Protein AF-A0A9D0I9E7-F1 (afdb_monomer_lite)

Foldseek 3Di:
DDDDDDPPPPPDPPPPPVPVQLVLLVVLLVVLLVVQCVCCVPLVGNGADVLLSVLSSPQRQLVLAPPVCSVVSSPQQWDDNDPPDTDHGPSVLRSVVRSVVAAAADEEEAEACQSVRSVSSNVSHYPYYDYDHPPVVRVVD

pLDDT: mean 91.47, std 16.87, range [36.97, 98.88]

Structure (mmCIF, N/CA/C/O backbone):
data_AF-A0A9D0I9E7-F1
#
_entry.id   AF-A0A9D0I9E7-F1
#
loop_
_atom_site.group_PDB
_atom_site.id
_atom_site.type_symbol
_atom_site.label_atom_id
_atom_site.label_alt_id
_atom_site.label_comp_id
_atom_site.label_asym_id
_atom_site.label_entity_id
_atom_site.label_seq_id
_atom_site.pdbx_PDB_ins_code
_atom_site.Cartn_x
_atom_site.Cartn_y
_atom_site.Cartn_z
_atom_site.occupancy
_atom_site.B_iso_or_equiv
_atom_site.auth_seq_id
_atom_site.auth_comp_id
_atom_site.auth_asym_id
_atom_site.auth_atom_id
_atom_site.pdbx_PDB_model_num
ATOM 1 N N . MET A 1 1 ? 21.459 -61.067 3.992 1.00 45.25 1 MET A N 1
ATOM 2 C CA . MET A 1 1 ? 22.370 -60.010 4.496 1.00 45.25 1 MET A CA 1
ATOM 3 C C . MET A 1 1 ? 22.430 -58.928 3.420 1.00 45.25 1 MET A C 1
ATOM 5 O O . MET A 1 1 ? 22.432 -59.319 2.266 1.00 45.25 1 MET A O 1
ATOM 9 N N . MET A 1 2 ? 22.469 -57.634 3.784 1.00 36.97 2 MET A N 1
ATOM 10 C CA . MET A 1 2 ? 22.338 -56.427 2.920 1.00 36.97 2 MET A CA 1
ATOM 11 C C . MET A 1 2 ? 20.895 -55.960 2.662 1.00 36.97 2 MET A C 1
ATOM 13 O O . MET A 1 2 ? 20.070 -56.749 2.234 1.00 36.97 2 MET A O 1
ATOM 17 N N . LYS A 1 3 ? 20.505 -54.689 2.798 1.00 41.09 3 LYS A N 1
ATOM 18 C CA . LYS A 1 3 ? 20.883 -53.545 3.656 1.00 41.09 3 LYS A CA 1
ATOM 19 C C . LYS A 1 3 ? 19.730 -52.545 3.417 1.00 41.09 3 LYS A C 1
ATOM 21 O O . LYS A 1 3 ? 19.512 -52.142 2.279 1.00 41.09 3 LYS A O 1
ATOM 26 N N . ARG A 1 4 ? 18.937 -52.225 4.450 1.00 45.22 4 ARG A N 1
ATOM 27 C CA . ARG A 1 4 ? 17.858 -51.217 4.386 1.00 45.22 4 ARG A CA 1
ATOM 28 C C . ARG A 1 4 ? 18.473 -49.842 4.111 1.00 45.22 4 ARG A C 1
ATOM 30 O O . ARG A 1 4 ? 19.319 -49.402 4.883 1.00 45.22 4 ARG A O 1
ATOM 37 N N . TRP A 1 5 ? 18.030 -49.167 3.056 1.00 46.91 5 TRP A N 1
ATOM 38 C CA . TRP A 1 5 ? 18.317 -47.749 2.843 1.00 46.91 5 TRP A CA 1
ATOM 39 C C . TRP A 1 5 ? 17.235 -46.935 3.557 1.00 46.91 5 TRP A C 1
ATOM 41 O O . TRP A 1 5 ? 16.097 -46.873 3.101 1.00 46.91 5 TRP A O 1
ATOM 51 N N . LEU A 1 6 ? 17.574 -46.351 4.708 1.00 46.22 6 LEU A N 1
ATOM 52 C CA . LEU A 1 6 ? 16.797 -45.247 5.267 1.00 46.22 6 LEU A CA 1
ATOM 53 C C . LEU A 1 6 ? 17.140 -43.991 4.455 1.00 46.22 6 LEU A C 1
ATOM 55 O O . LEU A 1 6 ? 18.239 -43.454 4.582 1.00 46.22 6 LEU A O 1
ATOM 59 N N . CYS A 1 7 ? 16.200 -43.513 3.640 1.00 46.56 7 CYS A N 1
ATOM 60 C CA . CYS A 1 7 ? 16.215 -42.132 3.170 1.00 46.56 7 CYS A CA 1
ATOM 61 C C . CYS A 1 7 ? 15.941 -41.219 4.369 1.00 46.56 7 CYS A C 1
ATOM 63 O O . CYS A 1 7 ? 14.800 -41.055 4.798 1.00 46.56 7 CYS A O 1
ATOM 65 N N . LEU A 1 8 ? 17.002 -40.638 4.925 1.00 47.78 8 LEU A N 1
ATOM 66 C CA . LEU A 1 8 ? 16.906 -39.530 5.861 1.00 47.78 8 LEU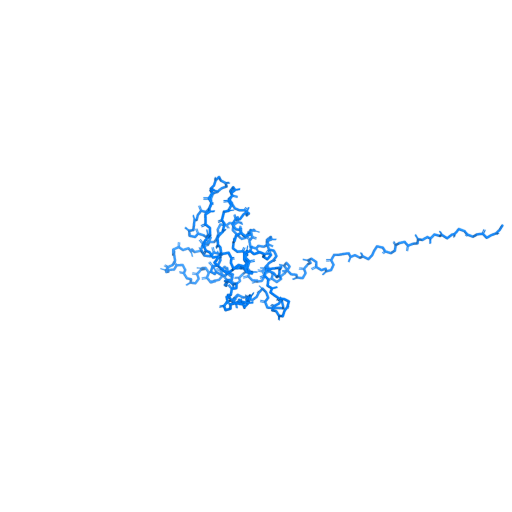 A CA 1
ATOM 67 C C . LEU A 1 8 ? 16.585 -38.267 5.045 1.00 47.78 8 LEU A C 1
ATOM 69 O O . LEU A 1 8 ? 17.483 -37.606 4.527 1.00 47.78 8 LEU A O 1
ATOM 73 N N . CYS A 1 9 ? 15.298 -37.959 4.875 1.00 51.78 9 CYS A N 1
ATOM 74 C CA . CYS A 1 9 ? 14.872 -36.663 4.353 1.00 51.78 9 CYS A CA 1
ATOM 75 C C . CYS A 1 9 ? 15.275 -35.584 5.367 1.00 51.78 9 CYS A C 1
ATOM 77 O O . CYS A 1 9 ? 14.628 -35.416 6.399 1.00 51.78 9 CYS A O 1
ATOM 79 N N . LEU A 1 10 ? 16.369 -34.877 5.086 1.00 50.59 10 LEU A N 1
ATOM 80 C CA . LEU A 1 10 ? 16.758 -33.672 5.809 1.00 50.59 10 LEU A CA 1
ATOM 81 C C . LEU A 1 10 ? 15.668 -32.611 5.602 1.00 50.59 10 LEU A C 1
ATOM 83 O O . LEU A 1 10 ? 15.564 -32.003 4.538 1.00 50.59 10 LEU A O 1
ATOM 87 N N . LEU A 1 11 ? 14.844 -32.407 6.629 1.00 54.31 11 LEU A N 1
ATOM 88 C CA . LEU A 1 11 ? 13.967 -31.247 6.762 1.00 54.31 11 LEU A CA 1
ATOM 89 C C . LEU A 1 11 ? 14.848 -30.002 6.925 1.00 54.31 11 LEU A C 1
ATOM 91 O O . LEU A 1 11 ? 15.228 -29.634 8.035 1.00 54.31 11 LEU A O 1
ATOM 95 N N . LEU A 1 12 ? 15.209 -29.364 5.812 1.00 53.56 12 LEU A N 1
ATOM 96 C CA . LEU A 1 12 ? 15.783 -28.022 5.841 1.00 53.56 12 LEU A CA 1
ATOM 97 C C . LEU A 1 12 ? 14.706 -27.047 6.349 1.00 53.56 12 LEU A C 1
ATOM 99 O O . LEU A 1 12 ? 13.576 -27.080 5.852 1.00 53.56 12 LEU A O 1
ATOM 103 N N . PRO A 1 13 ? 15.006 -26.178 7.329 1.00 47.94 13 PRO A N 1
ATOM 104 C CA . PRO A 1 13 ? 14.010 -25.277 7.874 1.00 47.94 13 PRO A CA 1
ATOM 105 C C . PRO A 1 13 ? 13.693 -24.202 6.830 1.00 47.94 13 PRO A C 1
ATOM 107 O O . PRO A 1 13 ? 14.497 -23.318 6.548 1.00 47.94 13 PRO A O 1
ATOM 110 N N . VAL A 1 14 ? 12.471 -24.240 6.302 1.00 54.88 14 VAL A N 1
ATOM 111 C CA . VAL A 1 14 ? 11.876 -23.217 5.415 1.00 54.88 14 VAL A CA 1
ATOM 112 C C . VAL A 1 14 ? 11.719 -21.848 6.129 1.00 54.88 14 VAL A C 1
ATOM 114 O O . VAL A 1 14 ? 11.319 -20.855 5.532 1.00 54.88 14 VAL A O 1
ATOM 117 N N . LEU A 1 15 ? 12.083 -21.761 7.412 1.00 50.56 15 LEU A N 1
ATOM 118 C CA . LEU A 1 15 ? 11.841 -20.628 8.312 1.00 50.56 15 LEU A CA 1
ATOM 119 C C . LEU A 1 15 ? 12.717 -19.386 8.058 1.00 50.56 15 LEU A C 1
ATOM 121 O O . LEU A 1 15 ? 12.356 -18.296 8.490 1.00 50.56 15 LEU A O 1
ATOM 125 N N . GLY A 1 16 ? 13.843 -19.509 7.349 1.00 46.69 16 GLY A N 1
ATOM 126 C CA . GLY A 1 16 ? 14.786 -18.391 7.180 1.00 46.69 16 GLY A CA 1
ATOM 127 C C . GLY A 1 16 ? 14.300 -17.255 6.267 1.00 46.69 16 GLY A C 1
ATOM 128 O O . GLY A 1 16 ? 14.754 -16.124 6.404 1.00 46.69 16 GLY A O 1
ATOM 129 N N . TRP A 1 17 ? 13.365 -17.526 5.349 1.00 49.41 17 TRP A N 1
ATOM 130 C CA . TRP A 1 17 ? 12.967 -16.569 4.305 1.00 49.41 17 TRP A CA 1
ATOM 131 C C . TRP A 1 17 ? 11.783 -15.678 4.711 1.00 49.41 17 TRP A C 1
ATOM 133 O O . TRP A 1 17 ? 11.665 -14.550 4.232 1.00 49.41 17 TRP A O 1
ATOM 143 N N . SER A 1 18 ? 10.896 -16.151 5.596 1.00 58.53 18 SER A N 1
ATOM 144 C CA . SER A 1 18 ? 9.722 -15.379 6.030 1.00 58.53 18 SER A CA 1
ATOM 145 C C . SER A 1 18 ? 10.048 -14.317 7.078 1.00 58.53 18 SER A C 1
ATOM 147 O O . SER A 1 18 ? 9.339 -13.317 7.154 1.00 58.53 18 SER A O 1
ATOM 149 N N . GLN A 1 19 ? 11.094 -14.526 7.883 1.00 63.84 19 GLN A N 1
ATOM 150 C CA . GLN A 1 19 ? 11.434 -13.636 8.995 1.00 63.84 19 GLN A CA 1
ATOM 151 C C . GLN A 1 19 ? 11.985 -12.284 8.497 1.00 63.84 19 GLN A C 1
ATOM 153 O O . GLN A 1 19 ? 11.546 -11.234 8.962 1.00 63.84 19 GLN A O 1
ATOM 158 N N . ASP A 1 20 ? 12.858 -12.310 7.480 1.00 86.88 20 ASP A N 1
ATOM 159 C CA . ASP A 1 20 ? 13.615 -11.136 7.010 1.00 86.88 20 ASP A CA 1
ATOM 160 C C . ASP A 1 20 ? 12.720 -9.994 6.499 1.00 86.88 20 ASP A C 1
ATOM 162 O O . ASP A 1 20 ? 12.831 -8.839 6.917 1.00 86.88 20 ASP A O 1
ATOM 166 N N . TRP A 1 21 ? 11.766 -10.294 5.613 1.00 93.62 21 TRP A N 1
ATOM 167 C CA . TRP A 1 21 ? 10.921 -9.234 5.062 1.00 93.62 21 TRP A CA 1
ATOM 168 C C . TRP A 1 21 ? 9.927 -8.690 6.090 1.00 93.62 21 TRP A C 1
ATOM 170 O O . TRP A 1 21 ? 9.564 -7.517 6.008 1.00 93.62 21 TRP A O 1
ATOM 180 N N . GLN A 1 22 ? 9.492 -9.507 7.054 1.00 95.44 22 GLN A N 1
ATOM 181 C CA . GLN A 1 22 ? 8.590 -9.058 8.113 1.00 95.44 22 GLN A CA 1
ATOM 182 C C . GLN A 1 22 ? 9.283 -8.065 9.048 1.00 95.44 22 GLN A C 1
ATOM 184 O O . GLN A 1 22 ? 8.661 -7.082 9.448 1.00 95.44 22 GLN A O 1
ATOM 189 N N . ASP A 1 23 ? 10.567 -8.268 9.353 1.00 96.25 23 ASP A N 1
ATOM 190 C CA . ASP A 1 23 ? 11.365 -7.293 10.106 1.00 96.25 23 ASP A CA 1
ATOM 191 C C . ASP A 1 23 ? 11.504 -5.975 9.342 1.00 96.25 23 ASP A C 1
ATOM 193 O O . ASP A 1 23 ? 11.270 -4.897 9.895 1.00 96.25 23 ASP A O 1
ATOM 197 N N . ARG A 1 24 ? 11.766 -6.047 8.033 1.00 97.56 24 ARG A N 1
ATOM 198 C CA . ARG A 1 24 ? 11.796 -4.864 7.158 1.00 97.56 24 ARG A CA 1
ATOM 199 C C . ARG A 1 24 ? 10.436 -4.162 7.082 1.00 97.56 24 ARG A C 1
ATOM 201 O O . ARG A 1 24 ? 10.387 -2.934 7.083 1.00 97.56 24 ARG A O 1
ATOM 208 N N . ALA A 1 25 ? 9.334 -4.912 7.058 1.00 98.00 25 ALA A N 1
ATOM 209 C CA . ALA A 1 25 ? 7.977 -4.367 7.079 1.00 98.00 25 ALA A CA 1
ATOM 210 C C . ALA A 1 25 ? 7.653 -3.673 8.408 1.00 98.00 25 ALA A C 1
ATOM 212 O O . ALA A 1 25 ? 7.066 -2.593 8.398 1.00 98.00 25 ALA A O 1
ATOM 213 N N . ARG A 1 26 ? 8.079 -4.245 9.542 1.00 98.38 26 ARG A N 1
ATOM 214 C CA . ARG A 1 26 ? 7.961 -3.614 10.866 1.00 98.38 26 ARG A CA 1
ATOM 215 C C . ARG A 1 26 ? 8.748 -2.308 10.931 1.00 98.38 26 ARG A C 1
ATOM 217 O O . ARG A 1 26 ? 8.188 -1.284 11.309 1.00 98.38 26 ARG A O 1
ATOM 224 N N . ALA A 1 27 ? 10.006 -2.315 10.490 1.00 98.25 27 ALA A N 1
ATOM 225 C CA . ALA A 1 27 ? 10.832 -1.109 10.443 1.00 98.25 27 ALA A CA 1
ATOM 226 C C . ALA A 1 27 ? 10.220 -0.018 9.544 1.00 98.25 27 ALA A C 1
ATOM 228 O O . ALA A 1 27 ? 10.199 1.159 9.914 1.00 98.25 27 ALA A O 1
ATOM 229 N N . LEU A 1 28 ? 9.669 -0.410 8.391 1.00 98.56 28 LEU A N 1
ATOM 230 C CA . LEU A 1 28 ? 8.925 0.492 7.516 1.00 98.56 28 LEU A CA 1
ATOM 231 C C . LEU A 1 28 ? 7.679 1.058 8.207 1.00 98.56 28 LEU A C 1
ATOM 233 O O . LEU A 1 28 ? 7.439 2.260 8.120 1.00 98.56 28 LEU A O 1
ATOM 237 N N . LEU A 1 29 ? 6.891 0.227 8.894 1.00 98.75 29 LEU A N 1
ATOM 238 C CA . LEU A 1 29 ? 5.692 0.684 9.597 1.00 98.75 29 LEU A CA 1
ATOM 239 C C . LEU A 1 29 ? 6.037 1.716 10.678 1.00 98.75 29 LEU A C 1
ATOM 241 O O . LEU A 1 29 ? 5.334 2.715 10.803 1.00 98.75 29 LEU A O 1
ATOM 245 N N . GLU A 1 30 ? 7.147 1.545 11.397 1.00 98.75 30 GLU A N 1
ATOM 246 C CA . GLU A 1 30 ? 7.620 2.563 12.342 1.00 98.75 30 GLU A CA 1
ATOM 247 C C . GLU A 1 30 ? 7.933 3.896 11.659 1.00 98.75 30 GLU A C 1
ATOM 249 O O . GLU A 1 30 ? 7.661 4.962 12.217 1.00 98.75 30 GLU A O 1
ATOM 254 N N . GLN A 1 31 ? 8.485 3.862 10.444 1.00 98.69 31 GLN A N 1
ATOM 255 C CA . GLN A 1 31 ? 8.689 5.072 9.652 1.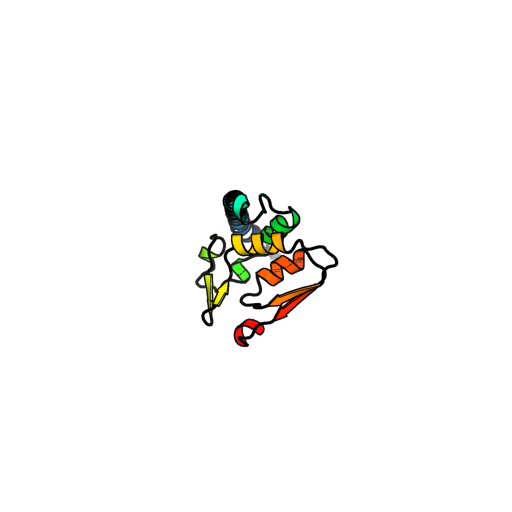00 98.69 31 GLN A CA 1
ATOM 256 C C . GLN A 1 31 ? 7.360 5.697 9.223 1.00 98.69 31 GLN A C 1
ATOM 258 O O . GLN A 1 31 ? 7.164 6.891 9.428 1.00 98.69 31 GLN A O 1
ATOM 263 N N . VAL A 1 32 ? 6.419 4.893 8.725 1.00 98.81 32 VAL A N 1
ATOM 264 C CA . VAL A 1 32 ? 5.075 5.358 8.354 1.00 98.81 32 VAL A CA 1
ATOM 265 C C . VAL A 1 32 ? 4.363 6.004 9.546 1.00 98.81 32 VAL A C 1
ATOM 267 O O . VAL A 1 32 ? 3.795 7.080 9.396 1.00 98.81 32 VAL A O 1
ATOM 270 N N . ARG A 1 33 ? 4.443 5.415 10.745 1.00 98.81 33 ARG A N 1
ATOM 271 C CA . ARG A 1 33 ? 3.879 5.986 11.981 1.00 98.81 33 ARG A CA 1
ATOM 272 C C . ARG A 1 33 ? 4.474 7.354 12.320 1.00 98.81 33 ARG A C 1
ATOM 274 O O . ARG A 1 33 ? 3.749 8.232 12.785 1.00 98.81 33 ARG A O 1
ATOM 281 N N . ARG A 1 34 ? 5.784 7.541 12.115 1.00 98.75 34 ARG A N 1
ATOM 282 C CA . ARG A 1 34 ? 6.432 8.850 12.302 1.00 98.75 34 ARG A CA 1
ATOM 283 C C . ARG A 1 34 ? 5.896 9.875 11.309 1.00 98.75 34 ARG A C 1
ATOM 285 O O . ARG A 1 34 ? 5.551 10.971 11.734 1.00 98.75 34 ARG A O 1
ATOM 292 N N . ASP A 1 35 ? 5.774 9.501 10.040 1.00 98.75 35 ASP A N 1
ATOM 293 C CA . ASP A 1 35 ? 5.305 10.407 8.988 1.00 98.75 35 ASP A CA 1
ATOM 294 C C . ASP A 1 35 ? 3.822 10.774 9.163 1.00 98.75 35 ASP A C 1
ATOM 296 O O . ASP A 1 35 ? 3.455 11.935 8.997 1.00 98.75 35 ASP A O 1
ATOM 300 N N . VAL A 1 36 ? 2.981 9.828 9.600 1.00 98.81 36 VAL A N 1
ATOM 301 C CA . VAL A 1 36 ? 1.584 10.091 9.993 1.00 98.81 36 VAL A CA 1
ATOM 302 C C . VAL A 1 36 ? 1.525 11.146 11.098 1.00 98.81 36 VAL A C 1
ATOM 304 O O . VAL A 1 36 ? 0.903 12.188 10.915 1.00 98.81 36 VAL A O 1
ATOM 307 N N . ARG A 1 37 ? 2.255 10.957 12.205 1.00 98.69 37 ARG A N 1
ATOM 308 C CA . ARG A 1 37 ? 2.288 11.952 13.293 1.00 98.69 37 ARG A CA 1
ATOM 309 C C . ARG A 1 37 ? 2.825 13.309 12.841 1.00 98.69 37 ARG A C 1
ATOM 311 O O . ARG A 1 37 ? 2.284 14.337 13.230 1.00 98.69 37 ARG A O 1
ATOM 318 N N . ALA A 1 38 ? 3.882 13.318 12.029 1.00 98.56 38 ALA A N 1
ATOM 319 C CA . ALA A 1 38 ? 4.509 14.550 11.554 1.00 98.56 38 ALA A CA 1
ATOM 320 C C . ALA A 1 38 ? 3.585 15.375 10.644 1.00 98.56 38 ALA A C 1
ATOM 322 O O . ALA A 1 38 ? 3.701 16.596 10.585 1.00 98.56 38 ALA A O 1
ATOM 323 N N . THR A 1 39 ? 2.666 14.716 9.939 1.00 98.62 39 THR A N 1
ATOM 324 C CA . THR A 1 39 ? 1.761 15.351 8.971 1.00 98.62 39 THR A CA 1
ATOM 325 C C . THR A 1 39 ? 0.348 15.565 9.501 1.00 98.62 39 THR A C 1
ATOM 327 O O . THR A 1 39 ? -0.449 16.224 8.832 1.00 98.62 39 THR A O 1
ATOM 330 N N . ALA A 1 40 ? 0.053 15.099 10.717 1.00 98.56 40 ALA A N 1
ATOM 331 C CA . ALA A 1 40 ? -1.241 15.237 11.377 1.00 98.56 40 ALA A CA 1
ATOM 332 C C . ALA A 1 40 ? -1.835 16.661 11.344 1.00 98.56 40 ALA A C 1
ATOM 334 O O . ALA A 1 40 ? -3.030 16.773 11.069 1.00 98.56 40 ALA A O 1
ATOM 335 N N . PRO A 1 41 ? -1.058 17.757 11.519 1.00 98.56 41 PRO A N 1
ATOM 336 C CA . PRO A 1 41 ? -1.609 19.113 11.422 1.00 98.56 41 PRO A CA 1
ATOM 337 C C . PRO A 1 41 ? -2.211 19.460 10.051 1.00 98.56 41 PRO A C 1
ATOM 339 O O . PRO A 1 41 ? -3.050 20.349 9.962 1.00 98.56 41 PRO A O 1
ATOM 342 N N . MET A 1 42 ? -1.781 18.779 8.983 1.00 98.19 42 MET A N 1
ATOM 343 C CA . MET A 1 42 ? -2.259 18.995 7.611 1.00 98.19 42 MET A CA 1
ATOM 344 C C . MET A 1 42 ? -3.314 17.969 7.195 1.00 98.19 42 MET A C 1
ATOM 346 O O . MET A 1 42 ? -4.210 18.283 6.418 1.00 98.19 42 MET A O 1
ATOM 350 N N . THR A 1 43 ? -3.185 16.729 7.667 1.00 98.31 43 THR A N 1
ATOM 351 C CA . THR A 1 43 ? -4.013 15.604 7.213 1.00 98.31 43 THR A CA 1
ATOM 352 C C . THR A 1 43 ? -5.194 15.314 8.132 1.00 98.31 43 THR A C 1
ATOM 354 O O . THR A 1 43 ? -6.137 14.647 7.713 1.00 98.31 43 THR A O 1
ATOM 357 N N . GLY A 1 44 ? -5.141 15.769 9.388 1.00 98.25 44 GLY A N 1
ATOM 358 C CA . GLY A 1 44 ? -6.097 15.393 10.429 1.00 98.25 44 GLY A CA 1
ATOM 359 C C . GLY A 1 44 ? -5.973 13.937 10.894 1.00 98.25 44 GLY A C 1
ATOM 360 O O . GLY A 1 44 ? -6.844 13.467 11.620 1.00 98.25 44 GLY A O 1
ATOM 361 N N . ILE A 1 45 ? -4.923 13.218 10.476 1.00 98.31 45 ILE A N 1
ATOM 362 C CA . ILE A 1 45 ? -4.652 11.828 10.858 1.00 98.31 45 ILE A CA 1
ATOM 363 C C . ILE A 1 45 ? -3.372 11.797 11.696 1.00 98.31 45 ILE A C 1
ATOM 365 O O . ILE A 1 45 ? -2.278 11.964 11.165 1.00 98.31 45 ILE A O 1
ATOM 369 N N . ASP A 1 46 ? -3.500 11.574 13.001 1.00 97.44 46 ASP A N 1
ATOM 370 C CA . ASP A 1 46 ? -2.387 11.498 13.959 1.00 97.44 46 ASP A CA 1
ATOM 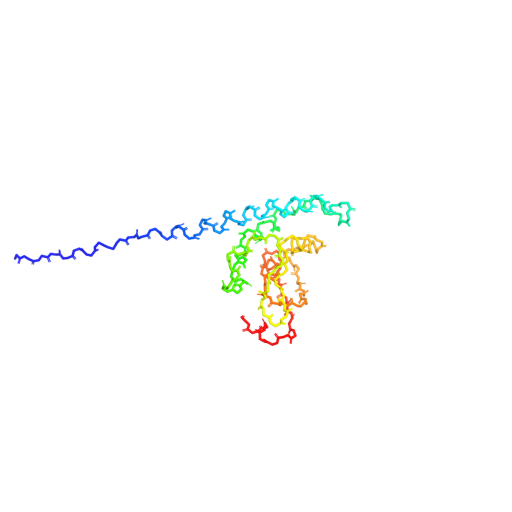371 C C . ASP A 1 46 ? -1.973 10.059 14.309 1.00 97.44 46 ASP A C 1
ATOM 373 O O . ASP A 1 46 ? -0.842 9.818 14.741 1.00 97.44 46 ASP A O 1
ATOM 377 N N . HIS A 1 47 ? -2.847 9.085 14.059 1.00 98.38 47 HIS A N 1
ATOM 378 C CA . HIS A 1 47 ? -2.574 7.658 14.196 1.00 98.38 47 HIS A CA 1
ATOM 379 C C . HIS A 1 47 ? -3.327 6.836 13.142 1.00 98.38 47 HIS A C 1
ATOM 381 O O . HIS A 1 47 ? -4.295 7.291 12.534 1.00 98.38 47 HIS A O 1
ATOM 387 N N . LEU A 1 48 ? -2.865 5.605 12.912 1.00 98.56 48 LEU A N 1
ATOM 388 C CA . LEU A 1 48 ? -3.523 4.654 12.019 1.00 98.56 48 LEU A CA 1
ATOM 389 C C . LEU A 1 48 ? -4.399 3.691 12.823 1.00 98.56 48 LEU A C 1
ATOM 391 O O . LEU A 1 48 ? -4.017 3.246 13.904 1.00 98.56 48 LEU A O 1
ATOM 395 N N . ASP A 1 49 ? -5.544 3.313 12.255 1.00 98.25 49 ASP A N 1
ATOM 396 C CA . ASP A 1 49 ? -6.340 2.190 12.754 1.00 98.25 49 ASP A CA 1
ATOM 397 C C . ASP A 1 49 ? -5.470 0.909 12.756 1.00 98.25 49 ASP A C 1
ATOM 399 O O . ASP A 1 49 ? -4.847 0.602 11.729 1.00 98.25 49 ASP A O 1
ATOM 403 N N . PRO A 1 50 ? -5.436 0.119 13.849 1.00 98.56 50 PRO A N 1
ATOM 404 C CA . PRO A 1 50 ? -4.679 -1.134 13.913 1.00 98.56 50 PRO A CA 1
ATOM 405 C C . PRO A 1 50 ? -4.974 -2.114 12.767 1.00 98.56 50 PRO A C 1
ATOM 407 O O . PRO A 1 50 ? -4.110 -2.907 12.383 1.00 98.56 50 PRO A O 1
ATOM 410 N N . ARG A 1 51 ? -6.178 -2.067 12.181 1.00 98.69 51 ARG A N 1
ATOM 411 C CA . ARG A 1 51 ? -6.547 -2.851 10.993 1.00 98.69 51 ARG A CA 1
ATOM 412 C C . ARG A 1 51 ? -5.700 -2.460 9.781 1.00 98.69 51 ARG A C 1
ATOM 414 O O . ARG A 1 51 ? -5.241 -3.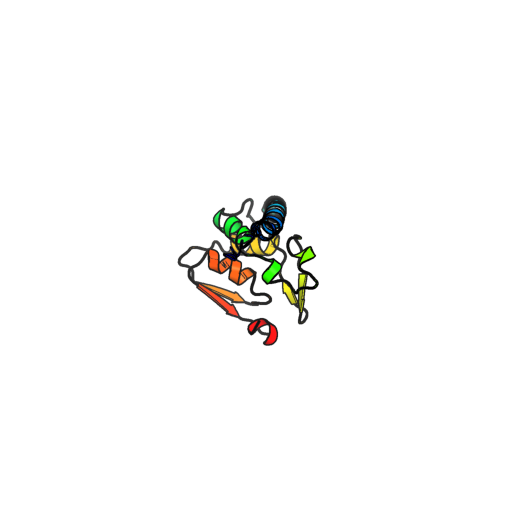350 9.064 1.00 98.69 51 ARG A O 1
ATOM 421 N N . ILE A 1 52 ? -5.446 -1.164 9.578 1.00 98.81 52 ILE A N 1
ATOM 422 C CA . ILE A 1 52 ? -4.610 -0.641 8.483 1.00 98.81 52 ILE A CA 1
ATOM 423 C C . ILE A 1 52 ? -3.162 -1.082 8.684 1.00 98.81 52 ILE A C 1
ATOM 425 O O . ILE A 1 52 ? -2.545 -1.619 7.765 1.00 98.81 52 ILE A O 1
ATOM 429 N N . GLU A 1 53 ? -2.629 -0.931 9.895 1.00 98.81 53 GLU A N 1
ATOM 430 C CA . GLU A 1 53 ? -1.267 -1.369 10.214 1.00 98.81 53 GLU A CA 1
ATOM 431 C C . GLU A 1 53 ? -1.087 -2.875 9.989 1.00 98.81 53 GLU A C 1
ATOM 433 O O . GLU A 1 53 ? -0.123 -3.313 9.356 1.00 98.81 53 GLU A O 1
ATOM 438 N N . LYS A 1 54 ? -2.063 -3.678 10.431 1.00 98.81 54 LYS A N 1
ATOM 439 C CA . LYS A 1 54 ? -2.087 -5.123 10.188 1.00 98.81 54 LYS A CA 1
ATOM 440 C C . LYS A 1 54 ? -2.129 -5.447 8.695 1.00 98.81 54 LYS A C 1
ATOM 442 O O . LYS A 1 54 ? -1.436 -6.371 8.268 1.00 98.81 54 LYS A O 1
ATOM 447 N N . ALA A 1 55 ? -2.911 -4.718 7.898 1.00 98.75 55 ALA A N 1
ATOM 448 C CA . ALA A 1 55 ? -2.954 -4.903 6.449 1.00 98.75 55 ALA A CA 1
ATOM 449 C C . ALA A 1 55 ? -1.584 -4.620 5.808 1.00 98.75 55 ALA A C 1
ATOM 451 O O . ALA A 1 55 ? -1.085 -5.460 5.058 1.00 98.75 55 ALA A O 1
ATOM 452 N N . LEU A 1 56 ? -0.928 -3.515 6.175 1.00 98.62 56 LEU A N 1
ATOM 453 C CA . LEU A 1 56 ? 0.409 -3.156 5.680 1.00 98.62 56 LEU A CA 1
ATOM 454 C C . LEU A 1 56 ? 1.484 -4.190 6.049 1.00 98.62 56 LEU A C 1
ATOM 456 O O . LEU A 1 56 ? 2.366 -4.465 5.237 1.00 98.62 56 LEU A O 1
ATOM 460 N N . LEU A 1 57 ? 1.400 -4.788 7.242 1.00 98.38 57 LEU A N 1
ATOM 461 C CA . LEU A 1 57 ? 2.309 -5.856 7.682 1.00 98.38 57 LEU A CA 1
ATOM 462 C C . LEU A 1 57 ? 2.031 -7.205 7.007 1.00 98.38 57 LEU A C 1
ATOM 464 O O . LEU A 1 57 ? 2.940 -8.021 6.868 1.00 98.38 57 LEU A O 1
ATOM 468 N N . THR A 1 58 ? 0.782 -7.457 6.614 1.00 98.19 58 THR A N 1
ATOM 469 C CA . THR A 1 58 ? 0.368 -8.742 6.033 1.00 98.19 58 THR A CA 1
ATOM 470 C C . THR A 1 58 ? 0.623 -8.792 4.530 1.00 98.19 58 THR A C 1
ATOM 472 O O . THR A 1 58 ? 0.983 -9.847 4.015 1.00 98.19 58 THR A O 1
ATOM 475 N N . VAL A 1 59 ? 0.432 -7.681 3.813 1.00 98.56 59 VAL A N 1
ATOM 476 C CA . VAL A 1 59 ? 0.591 -7.638 2.354 1.00 98.56 59 VAL A CA 1
ATOM 477 C C . VAL A 1 59 ? 2.082 -7.531 1.996 1.00 98.56 59 VAL A C 1
ATOM 479 O O . VAL A 1 59 ? 2.709 -6.500 2.263 1.00 98.56 59 VAL A O 1
ATOM 482 N N . PRO A 1 60 ? 2.683 -8.554 1.358 1.00 98.12 60 PRO A N 1
ATOM 483 C CA . PRO A 1 60 ? 4.113 -8.577 1.059 1.00 98.12 60 PRO A CA 1
ATOM 484 C C . PRO A 1 60 ? 4.443 -7.635 -0.107 1.00 98.12 60 PRO A C 1
ATOM 486 O O . PRO A 1 60 ? 4.495 -8.039 -1.268 1.00 98.12 60 PRO A O 1
ATOM 489 N N . ARG A 1 61 ? 4.696 -6.357 0.200 1.00 98.50 61 ARG A N 1
ATOM 490 C CA . ARG A 1 61 ? 4.949 -5.288 -0.786 1.00 98.50 61 ARG A CA 1
ATOM 491 C C . ARG A 1 61 ? 5.963 -5.660 -1.874 1.00 98.50 61 ARG A C 1
ATOM 493 O O . ARG A 1 61 ? 5.795 -5.261 -3.019 1.00 98.50 61 ARG A O 1
ATOM 500 N N . HIS A 1 62 ? 6.988 -6.451 -1.555 1.00 98.19 62 HIS A N 1
ATOM 501 C CA . HIS A 1 62 ? 8.008 -6.886 -2.517 1.00 98.19 62 HIS A CA 1
ATOM 502 C C . HIS A 1 62 ? 7.480 -7.764 -3.668 1.00 98.19 62 HIS A C 1
ATOM 504 O O . HIS A 1 62 ? 8.139 -7.834 -4.706 1.00 98.19 62 HIS A O 1
ATOM 510 N N . LEU A 1 63 ? 6.312 -8.403 -3.527 1.00 97.69 63 LEU A N 1
ATOM 511 C CA . LEU A 1 63 ? 5.664 -9.137 -4.623 1.00 97.69 63 LEU A CA 1
ATOM 512 C C . LEU A 1 63 ? 5.066 -8.199 -5.683 1.00 97.69 63 LEU A C 1
ATOM 514 O O . LEU A 1 63 ? 4.952 -8.584 -6.839 1.00 97.69 63 LEU A O 1
ATOM 518 N N . PHE A 1 64 ? 4.781 -6.951 -5.308 1.00 98.31 64 PHE A N 1
ATOM 519 C CA . PHE A 1 64 ? 4.231 -5.902 -6.175 1.00 98.31 64 PHE A CA 1
ATOM 520 C C . PHE A 1 64 ? 5.329 -5.017 -6.795 1.00 98.31 64 PHE A C 1
ATOM 522 O O . PHE A 1 64 ? 5.051 -4.034 -7.481 1.00 98.31 64 PHE A O 1
ATOM 529 N N . VAL A 1 65 ? 6.599 -5.346 -6.539 1.00 98.00 65 VAL A N 1
ATOM 530 C CA . VAL A 1 65 ? 7.774 -4.585 -6.975 1.00 98.00 65 VAL A CA 1
ATOM 531 C C . VAL A 1 65 ? 8.565 -5.411 -7.999 1.00 98.00 65 VAL A C 1
ATOM 533 O O . VAL A 1 65 ? 8.851 -6.588 -7.739 1.00 98.00 65 VAL A O 1
ATOM 536 N N . PRO A 1 66 ? 8.970 -4.828 -9.148 1.00 97.31 66 PRO A N 1
ATOM 537 C CA . PRO A 1 66 ? 9.804 -5.528 -10.121 1.00 97.31 66 PRO A CA 1
ATOM 538 C C . PRO A 1 66 ? 11.107 -6.057 -9.500 1.00 97.31 66 PRO A C 1
ATOM 540 O O . PRO A 1 66 ? 11.654 -5.402 -8.607 1.00 97.31 66 PRO A O 1
ATOM 543 N N . PRO A 1 67 ? 11.659 -7.189 -9.986 1.00 97.19 67 PRO A N 1
ATOM 544 C CA . PRO A 1 67 ? 12.835 -7.831 -9.391 1.00 97.19 67 PRO A CA 1
ATOM 545 C C . PRO A 1 67 ? 14.010 -6.885 -9.104 1.00 97.19 67 PRO A C 1
ATOM 547 O O . PRO A 1 67 ? 14.565 -6.929 -8.008 1.00 97.19 67 PRO A O 1
ATOM 550 N N . ALA A 1 68 ? 14.312 -5.969 -10.031 1.00 97.50 68 ALA A N 1
ATOM 551 C CA . ALA A 1 68 ? 15.404 -4.998 -9.912 1.00 97.50 68 ALA A CA 1
ATOM 552 C C . ALA A 1 68 ? 15.289 -4.049 -8.701 1.00 97.50 68 ALA A C 1
ATOM 554 O O . ALA A 1 68 ? 16.294 -3.516 -8.240 1.00 97.50 68 ALA A O 1
ATOM 555 N N . TYR A 1 69 ? 14.083 -3.852 -8.158 1.00 98.00 69 TYR A N 1
ATOM 556 C CA . TYR A 1 69 ? 13.825 -2.921 -7.055 1.00 98.00 69 TYR A CA 1
ATOM 557 C C . TYR A 1 69 ? 13.420 -3.615 -5.745 1.00 98.00 69 TYR A C 1
ATOM 559 O O . TYR A 1 69 ? 13.180 -2.936 -4.746 1.00 98.00 69 TYR A O 1
ATOM 567 N N . ARG A 1 70 ? 13.365 -4.955 -5.685 1.00 96.88 70 ARG A N 1
ATOM 568 C CA . ARG A 1 70 ? 12.894 -5.692 -4.488 1.00 96.88 70 ARG A CA 1
ATOM 569 C C . ARG A 1 70 ? 13.735 -5.440 -3.233 1.00 96.88 70 ARG A C 1
ATOM 571 O O . ARG A 1 70 ? 13.196 -5.399 -2.124 1.00 96.88 70 ARG A O 1
ATOM 578 N N . ALA A 1 71 ? 15.035 -5.190 -3.388 1.00 96.62 71 ALA A N 1
ATOM 579 C CA . ALA A 1 71 ? 15.904 -4.784 -2.279 1.00 96.62 71 ALA A CA 1
ATOM 580 C C . ALA A 1 71 ? 15.433 -3.473 -1.612 1.00 96.62 71 ALA A C 1
ATOM 582 O O . ALA A 1 71 ? 15.592 -3.288 -0.408 1.00 96.62 71 ALA A O 1
ATOM 583 N N . MET A 1 72 ? 14.760 -2.602 -2.367 1.00 98.06 72 MET A N 1
ATOM 584 C CA . MET A 1 72 ? 14.228 -1.320 -1.898 1.00 98.06 72 MET A CA 1
ATOM 585 C C . MET A 1 72 ? 12.745 -1.390 -1.508 1.00 98.06 72 MET A C 1
ATOM 587 O O . MET A 1 72 ? 12.196 -0.383 -1.074 1.00 98.06 72 MET A O 1
ATOM 591 N N . ALA A 1 73 ? 12.083 -2.549 -1.632 1.00 98.31 73 ALA A N 1
ATOM 592 C CA . ALA A 1 73 ? 10.625 -2.676 -1.501 1.00 98.31 73 ALA A CA 1
ATOM 593 C C . ALA A 1 73 ? 10.048 -2.131 -0.182 1.00 98.31 73 ALA A C 1
ATOM 595 O O . ALA A 1 73 ? 8.904 -1.684 -0.163 1.00 98.31 73 ALA A O 1
ATOM 596 N N . TYR A 1 74 ? 10.845 -2.149 0.890 1.00 98.38 74 TYR A N 1
ATOM 597 C CA . TYR A 1 74 ? 10.468 -1.686 2.228 1.00 98.38 74 TYR A CA 1
ATOM 598 C C . TYR A 1 74 ? 11.108 -0.346 2.621 1.00 98.38 74 TYR A C 1
ATOM 600 O O . TYR A 1 74 ? 11.167 -0.003 3.795 1.00 98.38 74 TYR A O 1
ATOM 608 N N . GLN A 1 75 ? 11.597 0.423 1.650 1.00 98.44 75 GLN A N 1
ATOM 609 C CA . GLN A 1 75 ? 11.954 1.824 1.858 1.00 98.44 75 GLN A CA 1
ATOM 610 C C . GLN A 1 75 ? 10.692 2.682 1.727 1.00 98.44 75 GLN A C 1
ATOM 612 O O . GLN A 1 75 ? 9.869 2.437 0.840 1.00 98.44 75 GLN A O 1
ATOM 617 N N . ASN A 1 76 ? 10.536 3.706 2.570 1.00 98.69 76 ASN A N 1
ATOM 618 C CA . ASN A 1 76 ? 9.369 4.583 2.506 1.00 98.69 76 ASN A CA 1
ATOM 619 C C . ASN A 1 76 ? 9.461 5.592 1.343 1.00 98.69 76 ASN A C 1
ATOM 621 O O . ASN A 1 76 ? 9.593 6.794 1.558 1.00 98.69 76 ASN A O 1
ATOM 625 N N . ARG A 1 77 ? 9.411 5.105 0.100 1.00 98.62 77 ARG A N 1
ATOM 626 C CA . ARG A 1 77 ? 9.483 5.889 -1.146 1.00 98.62 77 ARG A CA 1
ATOM 627 C C . ARG A 1 77 ? 8.715 5.201 -2.280 1.00 98.62 77 ARG A C 1
ATOM 629 O O . ARG A 1 77 ? 8.488 3.988 -2.202 1.00 98.62 77 ARG A O 1
ATOM 636 N N . PRO A 1 78 ? 8.332 5.929 -3.343 1.00 98.69 78 PRO A N 1
ATOM 637 C CA . PRO A 1 78 ? 7.840 5.288 -4.552 1.00 98.69 78 PRO A CA 1
ATOM 638 C C . PRO A 1 78 ? 8.958 4.509 -5.262 1.00 98.69 78 PRO A C 1
ATOM 640 O O . PRO A 1 78 ? 10.144 4.851 -5.155 1.00 98.69 78 PRO A O 1
ATOM 643 N N . LEU A 1 79 ? 8.579 3.458 -5.994 1.00 98.75 79 LEU A N 1
ATOM 644 C CA . LEU A 1 79 ? 9.491 2.665 -6.829 1.00 98.75 79 LEU A CA 1
ATOM 645 C C . LEU A 1 79 ? 8.911 2.483 -8.240 1.00 98.75 79 LEU A C 1
ATOM 647 O O . LEU A 1 79 ? 7.694 2.350 -8.364 1.00 98.75 79 LEU A O 1
ATOM 651 N N . PRO A 1 80 ? 9.736 2.442 -9.302 1.00 98.50 80 PRO A N 1
ATOM 652 C CA . PRO A 1 80 ? 9.245 2.208 -10.659 1.00 98.50 80 PRO A CA 1
ATOM 653 C C . PRO A 1 80 ? 8.615 0.818 -10.820 1.00 98.50 80 PRO A C 1
ATOM 655 O O . PRO A 1 80 ? 9.149 -0.171 -10.311 1.00 98.50 80 PRO A O 1
ATOM 658 N N . ILE A 1 81 ? 7.511 0.733 -11.570 1.00 98.31 81 ILE A N 1
ATOM 659 C CA . ILE A 1 81 ? 6.812 -0.538 -11.875 1.00 98.31 81 ILE A CA 1
ATOM 660 C C . ILE A 1 81 ? 6.722 -0.854 -13.378 1.00 98.31 81 ILE A C 1
ATOM 662 O O . ILE A 1 81 ? 6.145 -1.877 -13.762 1.00 98.31 81 ILE A O 1
ATOM 666 N N . GLY A 1 82 ? 7.341 -0.006 -14.207 1.00 97.38 82 GLY A N 1
ATOM 667 C CA . GLY A 1 82 ? 7.268 -0.032 -15.670 1.00 97.38 82 GLY A CA 1
ATOM 668 C C . GLY A 1 82 ? 6.275 0.996 -16.220 1.00 97.38 82 GLY A C 1
ATOM 669 O O . GLY A 1 82 ? 5.512 1.590 -15.465 1.00 97.38 82 GLY A O 1
ATOM 670 N N . TYR A 1 83 ? 6.303 1.221 -17.538 1.00 97.50 83 TYR A N 1
ATOM 671 C CA . TYR A 1 83 ? 5.344 2.079 -18.261 1.00 97.50 83 TYR A CA 1
ATOM 672 C C . TYR A 1 83 ? 5.215 3.517 -17.718 1.00 97.50 83 TYR A C 1
ATOM 674 O O . TYR A 1 83 ? 4.138 4.109 -17.730 1.00 97.50 83 TYR A O 1
ATOM 682 N N . GLY A 1 84 ? 6.311 4.071 -17.187 1.00 97.31 84 GLY A N 1
ATOM 683 C CA . GLY A 1 84 ? 6.320 5.399 -16.563 1.00 97.31 84 GLY A CA 1
ATOM 684 C C . GLY A 1 84 ? 5.584 5.484 -15.219 1.00 97.31 84 GLY A C 1
ATOM 685 O O . GLY A 1 84 ? 5.467 6.575 -14.674 1.00 97.31 84 GLY A O 1
ATOM 686 N N . GLN A 1 85 ? 5.113 4.360 -14.669 1.00 98.44 85 GLN A N 1
ATOM 687 C CA . GLN A 1 85 ? 4.351 4.318 -13.421 1.00 98.44 85 GLN A CA 1
ATOM 688 C C . GLN A 1 85 ? 5.223 3.959 -12.215 1.00 98.44 85 GLN A C 1
ATOM 690 O O . GLN A 1 85 ? 6.310 3.373 -12.338 1.00 98.44 85 GLN A O 1
ATOM 695 N N . THR A 1 86 ? 4.703 4.254 -11.022 1.00 98.50 86 THR A N 1
ATOM 696 C CA . THR A 1 86 ? 5.323 3.878 -9.746 1.00 98.50 86 THR A CA 1
ATOM 697 C C . THR A 1 86 ? 4.342 3.160 -8.825 1.00 98.50 86 THR A C 1
ATOM 699 O O . THR A 1 86 ? 3.141 3.407 -8.864 1.00 98.50 86 THR A O 1
ATOM 702 N N . ILE A 1 87 ? 4.856 2.278 -7.967 1.00 98.62 87 ILE A N 1
ATOM 703 C CA . ILE A 1 87 ? 4.142 1.861 -6.758 1.00 98.62 87 ILE A CA 1
ATOM 704 C C . ILE A 1 87 ? 4.272 2.984 -5.727 1.00 98.62 87 ILE A C 1
ATOM 706 O O . ILE A 1 87 ? 5.388 3.390 -5.391 1.00 98.62 87 ILE A O 1
ATOM 710 N N . SER A 1 88 ? 3.142 3.469 -5.211 1.00 98.62 88 SER A N 1
ATOM 711 C CA . SER A 1 88 ? 3.077 4.595 -4.272 1.00 98.62 88 SER A CA 1
ATOM 712 C C . SER A 1 88 ? 3.897 4.364 -3.006 1.00 98.62 88 SER A C 1
ATOM 714 O O . SER A 1 88 ? 4.040 3.231 -2.536 1.00 98.62 88 SER A O 1
ATOM 716 N N . GLN A 1 89 ? 4.418 5.445 -2.425 1.00 98.75 89 GLN A N 1
ATOM 717 C CA . GLN A 1 89 ? 5.099 5.433 -1.130 1.00 98.75 89 GLN A CA 1
ATOM 718 C C . GLN A 1 89 ? 4.216 4.777 -0.042 1.00 98.75 89 GLN A C 1
ATOM 720 O O . GLN A 1 89 ? 3.030 5.099 0.032 1.00 98.75 89 GLN A O 1
ATOM 725 N N . PRO A 1 90 ? 4.757 3.897 0.824 1.00 98.81 90 PRO A N 1
ATOM 726 C CA . PRO A 1 90 ? 3.995 3.253 1.900 1.00 98.81 90 PRO A CA 1
ATOM 727 C C . PRO A 1 90 ? 3.231 4.213 2.821 1.00 98.81 90 PRO A C 1
ATOM 729 O O . PRO A 1 90 ? 2.086 3.934 3.163 1.00 98.81 90 PRO A O 1
ATOM 732 N N . TYR A 1 91 ? 3.820 5.357 3.181 1.00 98.88 91 TYR A N 1
ATOM 733 C CA . TYR A 1 91 ? 3.122 6.396 3.945 1.00 98.88 91 TYR A CA 1
ATOM 734 C C . TYR A 1 91 ? 1.880 6.931 3.212 1.00 98.88 91 TYR A C 1
ATOM 736 O O . TYR A 1 91 ? 0.817 7.028 3.815 1.00 98.88 91 TYR A O 1
ATOM 744 N N . ILE A 1 92 ? 1.976 7.199 1.906 1.00 98.75 92 ILE A N 1
ATOM 745 C CA . ILE A 1 92 ? 0.838 7.675 1.105 1.00 98.75 92 ILE A CA 1
ATOM 746 C C . ILE A 1 92 ? -0.263 6.611 1.022 1.00 98.75 92 ILE A C 1
ATOM 748 O O . ILE A 1 92 ? -1.431 6.940 1.203 1.00 98.75 92 ILE A O 1
ATOM 752 N N . VAL A 1 93 ? 0.099 5.334 0.849 1.00 98.88 93 VAL A N 1
ATOM 753 C CA . VAL A 1 93 ? -0.850 4.201 0.907 1.00 98.88 93 VAL A CA 1
ATOM 754 C C . VAL A 1 93 ? -1.581 4.173 2.253 1.00 98.88 93 VAL A C 1
ATOM 756 O O . VAL A 1 93 ? -2.809 4.077 2.300 1.00 98.88 93 VAL A O 1
ATOM 759 N N . ALA A 1 94 ? -0.843 4.294 3.360 1.00 98.88 94 ALA A N 1
ATOM 760 C CA . ALA A 1 94 ? -1.413 4.299 4.703 1.00 98.88 94 ALA A CA 1
ATOM 761 C C . ALA A 1 94 ? -2.351 5.494 4.929 1.00 98.88 94 ALA A C 1
ATOM 763 O O . ALA A 1 94 ? -3.469 5.312 5.412 1.00 98.88 94 ALA A O 1
ATOM 764 N N . LEU A 1 95 ? -1.924 6.695 4.530 1.00 98.88 95 LEU A N 1
ATOM 765 C CA . LEU A 1 95 ? -2.693 7.926 4.675 1.00 98.88 95 LEU A CA 1
ATOM 766 C C . LEU A 1 95 ? -3.988 7.889 3.855 1.00 98.88 95 LEU A C 1
ATOM 768 O O . LEU A 1 95 ? -5.058 8.138 4.404 1.00 98.88 95 LEU A O 1
ATOM 772 N N . MET A 1 96 ? -3.910 7.552 2.563 1.00 98.81 96 MET A N 1
ATOM 773 C CA . MET A 1 96 ? -5.090 7.449 1.693 1.00 98.81 96 MET A CA 1
ATOM 774 C C . MET A 1 96 ? -6.097 6.439 2.250 1.00 98.81 96 MET A C 1
ATOM 776 O O . MET A 1 96 ? -7.298 6.699 2.278 1.00 98.81 96 MET A O 1
ATOM 780 N N . THR A 1 97 ? -5.600 5.310 2.760 1.00 98.81 97 THR A N 1
ATOM 781 C CA . THR A 1 97 ? -6.436 4.280 3.384 1.00 98.81 97 THR A CA 1
ATOM 782 C C . THR A 1 97 ? -7.084 4.778 4.680 1.00 98.81 97 THR A C 1
ATOM 784 O O . THR A 1 97 ? -8.258 4.504 4.913 1.00 98.81 97 THR A O 1
ATOM 787 N N . ALA A 1 98 ? -6.363 5.530 5.515 1.00 98.81 98 ALA A N 1
ATOM 788 C CA . ALA A 1 98 ? -6.915 6.107 6.742 1.00 98.81 98 ALA A CA 1
ATOM 789 C C . ALA A 1 98 ? -8.001 7.154 6.448 1.00 98.81 98 ALA A C 1
ATOM 791 O O . ALA A 1 98 ? -9.068 7.123 7.061 1.00 98.81 98 ALA A O 1
ATOM 792 N N . LEU A 1 99 ? -7.767 8.026 5.464 1.00 98.62 99 LEU A N 1
ATOM 793 C CA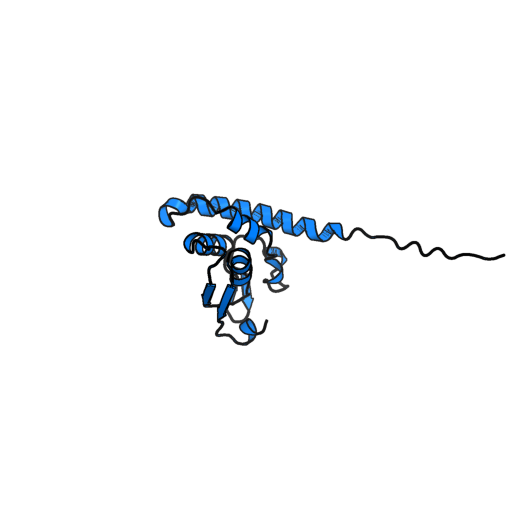 . LEU A 1 99 ? -8.728 9.043 5.028 1.00 98.62 99 LEU A CA 1
ATOM 794 C C . LEU A 1 99 ? -10.009 8.430 4.442 1.00 98.62 99 LEU A C 1
ATOM 796 O O . LEU A 1 99 ? -11.090 8.977 4.650 1.00 98.62 99 LEU A O 1
ATOM 800 N N . LEU A 1 100 ? -9.902 7.278 3.770 1.00 98.56 100 LEU A N 1
ATOM 801 C CA . LEU A 1 100 ? -11.047 6.529 3.240 1.00 98.56 100 LEU A CA 1
ATOM 802 C C . LEU A 1 100 ? -11.971 5.974 4.342 1.00 98.56 100 LEU A C 1
ATOM 804 O O . LEU A 1 100 ? -13.144 5.727 4.072 1.00 98.56 100 LEU A O 1
ATOM 808 N N . LYS A 1 101 ? -11.460 5.763 5.566 1.00 98.31 101 LYS A N 1
ATOM 809 C CA . LYS A 1 101 ? -12.187 5.159 6.704 1.00 98.31 101 LYS A CA 1
ATOM 810 C C . LYS A 1 101 ? -12.911 3.846 6.329 1.00 98.31 101 LYS A C 1
ATOM 812 O O . LYS A 1 101 ? -14.131 3.749 6.466 1.00 98.31 101 LYS A O 1
ATOM 817 N N . PRO A 1 102 ? -12.188 2.821 5.836 1.00 98.25 102 PRO A N 1
ATOM 818 C CA . PRO A 1 102 ? -12.800 1.599 5.325 1.00 98.25 102 PRO A CA 1
ATOM 819 C C . PRO A 1 102 ? -13.508 0.781 6.416 1.00 98.25 102 PRO A C 1
ATOM 821 O O . PRO A 1 102 ? -12.972 0.555 7.512 1.00 98.25 102 PRO A O 1
ATOM 824 N N . LEU A 1 103 ? -14.695 0.274 6.076 1.00 98.44 103 LEU A N 1
ATOM 825 C CA . LEU A 1 103 ? -15.458 -0.676 6.880 1.00 98.44 103 LEU A CA 1
ATOM 826 C C . LEU A 1 103 ? -15.564 -2.039 6.171 1.00 98.44 103 LEU A C 1
ATOM 828 O O . LEU A 1 103 ? -15.509 -2.091 4.939 1.00 98.44 103 LEU A O 1
ATOM 832 N N . PRO A 1 104 ? -15.718 -3.148 6.922 1.00 98.44 104 PRO A N 1
ATOM 833 C CA . PRO A 1 104 ? -15.697 -4.503 6.362 1.00 98.44 104 PRO A CA 1
ATOM 834 C C . PRO A 1 104 ? -16.781 -4.806 5.324 1.00 98.44 104 PRO A C 1
ATOM 836 O O . PRO A 1 104 ? -16.628 -5.752 4.563 1.00 98.44 104 PRO A O 1
ATOM 839 N N . ASP A 1 105 ? -17.871 -4.046 5.294 1.00 98.44 105 ASP A N 1
ATOM 840 C CA . ASP A 1 105 ? -19.000 -4.191 4.373 1.00 98.44 105 ASP A CA 1
ATOM 841 C C . ASP A 1 105 ? -18.889 -3.301 3.124 1.00 98.44 105 ASP A C 1
ATOM 843 O O . ASP A 1 105 ? -19.640 -3.497 2.164 1.00 98.44 105 ASP A O 1
ATOM 847 N N . HIS A 1 106 ? -17.926 -2.373 3.094 1.00 98.75 106 HIS A N 1
ATOM 848 C CA . HIS A 1 106 ? -17.731 -1.459 1.973 1.00 98.75 106 HIS A CA 1
ATOM 849 C C . HIS A 1 106 ? -17.351 -2.182 0.673 1.00 98.75 106 HIS A C 1
ATOM 851 O O . HIS A 1 106 ? -16.604 -3.165 0.656 1.00 98.75 106 HIS A O 1
ATOM 857 N N . VAL A 1 107 ? -17.812 -1.606 -0.436 1.00 98.81 107 VAL A N 1
ATOM 858 C CA . VAL A 1 107 ? -17.356 -1.909 -1.794 1.00 98.81 107 VAL A CA 1
ATOM 859 C C . VAL A 1 107 ? -16.605 -0.684 -2.304 1.00 98.81 107 VAL A C 1
ATOM 861 O O . VAL A 1 107 ? -17.165 0.410 -2.339 1.00 98.81 107 VAL A O 1
ATOM 864 N N . VAL A 1 108 ? -15.335 -0.853 -2.662 1.00 98.75 108 VAL A N 1
ATOM 865 C CA . VAL A 1 108 ? -14.434 0.253 -3.021 1.00 98.75 108 VAL A CA 1
ATOM 866 C C . VAL A 1 108 ? -14.069 0.183 -4.499 1.00 98.75 108 VAL A C 1
ATOM 868 O O . VAL A 1 108 ? -13.781 -0.898 -5.001 1.00 98.75 108 VAL A O 1
ATOM 871 N N . LEU A 1 109 ? -14.040 1.335 -5.173 1.00 98.81 109 LEU A N 1
ATOM 872 C CA . LEU A 1 109 ? -13.417 1.501 -6.486 1.00 98.81 109 LEU A CA 1
ATOM 873 C C . LEU A 1 109 ? -12.060 2.199 -6.325 1.00 98.81 109 LEU A C 1
ATOM 875 O O . LEU A 1 109 ? -11.991 3.318 -5.822 1.00 98.81 109 LEU A O 1
ATOM 879 N N . GLU A 1 110 ? -10.994 1.552 -6.780 1.00 98.81 110 GLU A N 1
ATOM 880 C CA . GLU A 1 110 ? -9.667 2.137 -6.958 1.00 98.81 110 GLU A CA 1
ATOM 881 C C . GLU A 1 110 ? -9.473 2.525 -8.431 1.00 98.81 110 GLU A C 1
ATOM 883 O O . GLU A 1 110 ? -9.724 1.733 -9.338 1.00 98.81 110 GLU A O 1
ATOM 888 N N . VAL A 1 111 ? -9.010 3.750 -8.679 1.00 98.56 111 VAL A N 1
ATOM 889 C CA . VAL A 1 111 ? -8.660 4.218 -10.025 1.00 98.56 111 VAL A CA 1
ATOM 890 C C . VAL A 1 111 ? -7.143 4.289 -10.136 1.00 98.56 111 VAL A C 1
ATOM 892 O O . VAL A 1 111 ? -6.510 5.055 -9.412 1.00 98.56 111 VAL A O 1
ATOM 895 N N . GLY 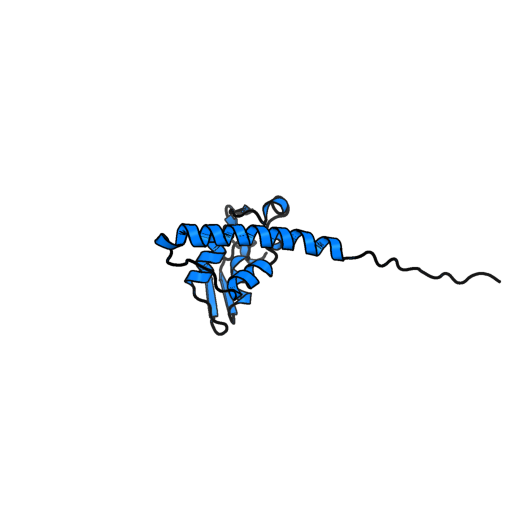A 1 112 ? -6.578 3.499 -11.049 1.00 98.06 112 GLY A N 1
ATOM 896 C CA . GLY A 1 112 ? -5.138 3.321 -11.220 1.00 98.06 112 GLY A CA 1
ATOM 897 C C . GLY A 1 112 ? -4.612 2.121 -10.437 1.00 98.06 112 GLY A C 1
ATOM 898 O O . GLY A 1 112 ? -3.931 2.298 -9.427 1.00 98.06 112 GLY A O 1
ATOM 899 N N . THR A 1 113 ? -4.901 0.902 -10.910 1.00 98.50 113 THR A N 1
ATOM 900 C CA . THR A 1 113 ? -4.403 -0.343 -10.293 1.00 98.50 113 THR A CA 1
ATOM 901 C C . THR A 1 113 ? -2.881 -0.339 -10.170 1.00 98.50 113 THR A C 1
ATOM 903 O O . THR A 1 113 ? -2.331 -0.716 -9.130 1.00 98.50 113 THR A O 1
ATOM 906 N N . GLY A 1 114 ? -2.172 0.095 -11.216 1.00 98.25 114 GLY A N 1
ATOM 907 C CA . GLY A 1 114 ? -0.718 0.166 -11.254 1.00 98.25 114 GLY A CA 1
ATOM 908 C C . GLY A 1 114 ? -0.050 -1.174 -10.944 1.00 98.25 114 GLY A C 1
ATOM 909 O O . GLY A 1 114 ? 0.048 -2.056 -11.788 1.00 98.25 114 GLY A O 1
ATOM 910 N N . SER A 1 115 ? 0.473 -1.311 -9.723 1.00 98.19 115 SER A N 1
ATOM 911 C CA . SER A 1 115 ? 1.071 -2.574 -9.261 1.00 98.19 115 SER A CA 1
ATOM 912 C C . SER A 1 115 ? 0.076 -3.533 -8.614 1.00 98.19 115 SER A C 1
ATOM 914 O O . SER A 1 115 ? 0.417 -4.694 -8.439 1.00 98.19 115 SER A O 1
ATOM 916 N N . GLY A 1 116 ? -1.100 -3.052 -8.201 1.00 98.50 116 GLY A N 1
ATOM 917 C CA . GLY A 1 116 ? -2.085 -3.786 -7.405 1.00 98.50 116 GLY A CA 1
ATOM 918 C C . GLY A 1 116 ? -1.861 -3.726 -5.887 1.00 98.50 116 GLY A C 1
ATOM 919 O O . GLY A 1 116 ? -2.658 -4.277 -5.132 1.00 98.50 116 GLY A O 1
ATOM 920 N N . TYR A 1 117 ? -0.804 -3.061 -5.400 1.00 98.75 117 TYR A N 1
ATOM 921 C CA . TYR A 1 117 ? -0.480 -3.056 -3.966 1.00 98.75 117 TYR A CA 1
ATOM 922 C C . TYR A 1 117 ? -1.546 -2.374 -3.095 1.00 98.75 117 TYR A C 1
ATOM 924 O O . TYR A 1 117 ? -1.899 -2.903 -2.043 1.00 98.75 117 TYR A O 1
ATOM 932 N N . GLN A 1 118 ? -2.071 -1.217 -3.510 1.00 98.88 118 GLN A N 1
ATOM 933 C CA . GLN A 1 118 ? -3.098 -0.498 -2.747 1.00 98.88 118 GLN A CA 1
ATOM 934 C C . GLN A 1 118 ? -4.423 -1.283 -2.745 1.00 98.88 118 GLN A C 1
ATOM 936 O O . GLN A 1 118 ? -4.974 -1.498 -1.663 1.00 98.88 118 GLN A O 1
ATOM 941 N N . ALA A 1 119 ? -4.866 -1.831 -3.884 1.00 98.75 119 ALA A N 1
ATOM 942 C CA . ALA A 1 119 ? -5.969 -2.800 -3.932 1.00 98.75 119 ALA A CA 1
ATOM 943 C C . ALA A 1 119 ? -5.769 -3.991 -2.980 1.00 98.75 119 ALA A C 1
ATOM 945 O O . ALA A 1 119 ? -6.697 -4.365 -2.261 1.00 98.75 119 ALA A O 1
ATOM 946 N N . ALA A 1 120 ? -4.566 -4.571 -2.928 1.00 98.81 120 ALA A N 1
ATOM 947 C CA . ALA A 1 120 ? -4.258 -5.679 -2.026 1.00 98.81 120 ALA A CA 1
ATOM 948 C C . ALA A 1 120 ? -4.302 -5.277 -0.542 1.00 98.81 120 ALA A C 1
ATOM 950 O O . ALA A 1 120 ? -4.695 -6.084 0.295 1.00 98.81 120 ALA A O 1
ATOM 951 N N . VAL A 1 121 ? -3.927 -4.042 -0.195 1.00 98.88 121 VAL A N 1
ATOM 952 C CA . VAL A 1 121 ? -4.088 -3.503 1.168 1.00 98.88 121 VAL A CA 1
ATOM 953 C C . VAL A 1 121 ? -5.569 -3.298 1.491 1.00 98.88 121 VAL A C 1
ATOM 955 O O . VAL A 1 121 ? -6.030 -3.743 2.543 1.00 98.88 121 VAL A O 1
ATOM 958 N N . LEU A 1 122 ? -6.334 -2.689 0.582 1.00 98.88 122 LEU A N 1
ATOM 959 C CA . LEU A 1 122 ? -7.766 -2.431 0.766 1.00 98.88 122 LEU A CA 1
ATOM 960 C C . LEU A 1 122 ? -8.577 -3.720 0.903 1.00 98.88 122 LEU A C 1
ATOM 962 O O . LEU A 1 122 ? -9.451 -3.791 1.763 1.00 98.88 122 LEU A O 1
ATOM 966 N N . SER A 1 123 ? -8.256 -4.768 0.140 1.00 98.69 123 SER A N 1
ATOM 967 C CA . SER A 1 123 ? -8.961 -6.059 0.203 1.00 98.69 123 SER A CA 1
ATOM 968 C C . SER A 1 123 ? -8.825 -6.772 1.555 1.00 98.69 123 SER A C 1
ATOM 970 O O . SER A 1 123 ? -9.565 -7.710 1.847 1.00 98.69 123 SER A O 1
ATOM 972 N N . ARG A 1 124 ? -7.905 -6.328 2.423 1.00 98.75 124 ARG A N 1
ATOM 973 C CA . ARG A 1 124 ? -7.809 -6.797 3.815 1.00 98.75 124 ARG A CA 1
ATOM 974 C C . ARG A 1 124 ? -8.780 -6.098 4.766 1.00 98.75 124 ARG A C 1
ATOM 976 O O . ARG A 1 124 ? -8.917 -6.553 5.900 1.00 98.75 124 ARG A O 1
ATOM 983 N N . LEU A 1 125 ? -9.397 -5.002 4.331 1.00 98.81 125 LEU A N 1
ATOM 984 C CA . LEU A 1 125 ? -10.155 -4.069 5.167 1.00 98.81 125 LEU A CA 1
ATOM 985 C C . LEU A 1 125 ? -11.636 -3.979 4.790 1.00 98.81 125 LEU A C 1
ATOM 987 O O . LEU A 1 125 ? -12.442 -3.635 5.652 1.00 98.81 125 LEU A O 1
ATOM 991 N N . VAL A 1 126 ? -11.978 -4.264 3.532 1.00 98.81 126 VAL A N 1
ATOM 992 C CA . VAL A 1 126 ? -13.330 -4.099 2.973 1.00 98.81 126 VAL A CA 1
ATOM 993 C C . VAL A 1 126 ? -13.854 -5.394 2.354 1.00 98.81 126 VAL A C 1
ATOM 995 O O . VAL A 1 126 ? -13.093 -6.338 2.140 1.00 98.81 126 VAL A O 1
ATOM 998 N N . LYS A 1 127 ? -15.149 -5.425 2.025 1.00 98.69 127 LYS A N 1
ATOM 999 C CA . LYS A 1 127 ? -15.815 -6.593 1.432 1.00 98.69 127 LYS A CA 1
ATOM 1000 C C . LYS A 1 127 ? -15.297 -6.895 0.035 1.00 98.69 127 LYS A C 1
ATOM 1002 O O . LYS A 1 127 ? -15.066 -8.051 -0.301 1.00 98.69 127 LYS A O 1
ATOM 1007 N N . GLN A 1 128 ? -15.176 -5.856 -0.789 1.00 98.75 128 GLN A N 1
ATOM 1008 C CA . GLN A 1 128 ? -14.808 -5.988 -2.192 1.00 98.75 128 GLN A CA 1
ATOM 1009 C C . GLN A 1 128 ? -14.062 -4.745 -2.668 1.00 98.75 128 GLN A C 1
ATOM 1011 O O . GLN A 1 128 ? -14.445 -3.617 -2.356 1.00 98.75 128 GLN A O 1
ATOM 1016 N N . VAL A 1 129 ? -13.033 -4.967 -3.480 1.00 98.81 129 VAL A N 1
ATOM 1017 C CA . VAL A 1 129 ? -12.342 -3.915 -4.225 1.00 98.81 129 VAL A CA 1
ATOM 1018 C C . VAL A 1 129 ? -12.553 -4.178 -5.710 1.00 98.81 129 VAL A C 1
ATOM 1020 O O . VAL A 1 129 ? -12.329 -5.292 -6.186 1.00 98.81 129 VAL A O 1
ATOM 1023 N N . TYR A 1 130 ? -12.997 -3.157 -6.427 1.00 98.75 130 TYR A N 1
ATOM 1024 C CA . TYR A 1 130 ? -12.884 -3.042 -7.872 1.00 98.75 130 TYR A CA 1
ATOM 1025 C C . TYR A 1 130 ? -11.734 -2.089 -8.158 1.00 98.75 130 TYR A C 1
ATOM 1027 O O . TYR A 1 130 ? -11.595 -1.074 -7.482 1.00 98.75 130 TYR A O 1
ATOM 1035 N N . THR A 1 131 ? -10.900 -2.406 -9.136 1.00 98.62 131 THR A N 1
ATOM 1036 C CA . THR A 1 131 ? -9.798 -1.534 -9.537 1.00 98.62 131 THR A CA 1
ATOM 1037 C C . THR A 1 131 ? -9.739 -1.451 -11.053 1.00 98.62 131 THR A C 1
ATOM 1039 O O . THR A 1 131 ? -10.055 -2.432 -11.731 1.00 98.62 131 THR A O 1
ATOM 1042 N N . ILE A 1 132 ? -9.412 -0.273 -11.580 1.00 98.50 132 ILE A N 1
ATOM 1043 C CA . ILE A 1 132 ? -9.312 -0.024 -13.021 1.00 98.50 132 ILE A CA 1
ATOM 1044 C C . ILE A 1 132 ? -7.929 0.505 -13.389 1.00 98.50 132 ILE A C 1
ATOM 1046 O O . ILE A 1 132 ? -7.342 1.312 -12.668 1.00 98.50 132 ILE A O 1
ATOM 1050 N N . GLU A 1 133 ? -7.431 0.082 -14.546 1.00 98.50 133 GLU A N 1
ATOM 1051 C CA . GLU A 1 133 ? -6.126 0.464 -15.077 1.00 98.50 133 GLU A CA 1
ATOM 1052 C C . GLU A 1 133 ? -6.227 0.720 -16.579 1.00 98.50 133 GLU A C 1
ATOM 1054 O O . GLU A 1 133 ? -6.847 -0.047 -17.315 1.00 98.50 133 GLU A O 1
ATOM 1059 N N . ILE A 1 134 ? -5.622 1.820 -17.025 1.00 98.38 134 ILE A N 1
ATOM 1060 C CA . ILE A 1 134 ? -5.653 2.250 -18.425 1.00 98.38 134 ILE A CA 1
ATOM 1061 C C . ILE A 1 134 ? -4.533 1.594 -19.241 1.00 98.38 134 ILE A C 1
ATOM 1063 O O . ILE A 1 134 ? -4.682 1.348 -20.438 1.00 98.38 134 ILE A O 1
ATOM 1067 N N . ILE A 1 135 ? -3.406 1.278 -18.604 1.00 98.38 135 ILE A N 1
ATOM 1068 C CA . ILE A 1 135 ? -2.253 0.636 -19.228 1.00 98.38 135 ILE A CA 1
ATOM 1069 C C . ILE A 1 135 ? -2.465 -0.879 -19.198 1.00 98.38 135 ILE A C 1
ATOM 1071 O O . ILE A 1 135 ? -2.180 -1.541 -18.202 1.00 98.38 135 ILE A O 1
ATOM 1075 N N . LYS A 1 136 ? -2.923 -1.444 -20.321 1.00 98.00 136 LYS A N 1
ATOM 1076 C CA . LYS A 1 136 ? -3.252 -2.876 -20.455 1.00 98.00 136 LYS A CA 1
ATOM 1077 C C . LYS A 1 136 ? -2.200 -3.833 -19.851 1.00 98.00 136 LYS A C 1
ATOM 1079 O O . LYS A 1 136 ? -2.590 -4.676 -19.050 1.00 98.00 136 LYS A O 1
ATOM 1084 N N . PRO A 1 137 ? -0.883 -3.688 -20.109 1.00 97.56 137 PRO A N 1
ATOM 1085 C CA . PRO A 1 137 ? 0.107 -4.578 -19.494 1.00 97.56 137 PRO A CA 1
ATOM 1086 C C . PRO A 1 137 ? 0.233 -4.497 -17.963 1.00 97.56 137 PRO A C 1
ATOM 1088 O O . PRO A 1 137 ? 0.835 -5.382 -17.361 1.00 97.56 137 PRO A O 1
ATOM 1091 N N . LEU A 1 138 ? -0.242 -3.420 -17.330 1.00 97.44 138 LEU A N 1
ATOM 1092 C CA . LEU A 1 138 ? -0.336 -3.320 -15.870 1.00 97.44 138 LEU A CA 1
ATOM 1093 C C . LEU A 1 138 ? -1.642 -3.930 -15.348 1.00 97.44 138 LEU A C 1
ATOM 1095 O O . LEU A 1 138 ? -1.637 -4.496 -14.262 1.00 97.44 138 LEU A O 1
ATOM 1099 N N . ALA A 1 139 ? -2.724 -3.867 -16.128 1.00 95.88 139 ALA A N 1
ATOM 1100 C CA . ALA A 1 139 ? -4.007 -4.481 -15.786 1.00 95.88 139 ALA A CA 1
ATOM 1101 C C . ALA A 1 139 ? -3.967 -6.023 -15.820 1.00 95.88 139 ALA A C 1
ATOM 1103 O O . ALA A 1 139 ? -4.689 -6.674 -15.074 1.00 95.88 139 ALA A O 1
ATOM 1104 N N . GLU A 1 140 ? -3.133 -6.601 -16.690 1.00 93.06 140 GLU A N 1
ATOM 1105 C CA . GLU A 1 140 ? -3.034 -8.053 -16.931 1.00 93.06 140 GLU A CA 1
ATOM 1106 C C . GLU A 1 140 ? -1.910 -8.747 -16.131 1.00 93.06 140 GLU A C 1
ATOM 1108 O O . GLU A 1 140 ? -1.571 -9.895 -16.420 1.00 93.06 140 GLU A O 1
ATOM 1113 N N . LYS A 1 141 ? -1.286 -8.041 -15.180 1.00 79.81 141 LYS A N 1
ATOM 1114 C CA . LYS A 1 141 ? -0.113 -8.513 -14.425 1.00 79.81 141 LYS A CA 1
ATOM 1115 C C . LYS A 1 141 ? -0.416 -9.563 -13.358 1.00 79.81 141 LYS A C 1
ATOM 1117 O O . LYS A 1 141 ? -1.530 -9.550 -12.794 1.00 79.81 141 LYS A O 1
#

Secondary structure (DSSP, 8-state):
-------------TTHHHHHHHHHHHHHHHHHHHHHHHHHHHHS-SS--HHHHHHHHHS-GGGGS-GGGGGGTTSSS-EEEETTEEEPPHHHHHHHHHHH---TT-EEEEE--TTSHHHHHHTTTSSEEEEE-SSHHHHT-

Sequence (141 aa):
MMKRWLCLCLLLPVLGWSQDWQDRARALLEQVRRDVRATAPMTGIDHLDPRIEKALLTVPRHLFVPPAYRAMAYQNRPLPIGYGQTISQPYIVALMTALLKPLPDHVVLEVGTGSGYQAAVLSRLVKQVYTIEIIKPLAEK

Radius of gyration: 19.42 Å; chains: 1; bounding box: 41×79×35 Å